Protein AF-A0A8X6XLE4-F1 (afdb_monomer)

pLDDT: mean 78.21, std 17.52, range [33.22, 95.38]

Organism: NCBI:txid2747483

Structure (mmCIF, N/CA/C/O backbone):
data_AF-A0A8X6XLE4-F1
#
_entry.id   AF-A0A8X6XLE4-F1
#
loop_
_atom_site.group_PDB
_atom_site.id
_atom_site.type_symbol
_atom_site.label_atom_id
_atom_site.label_alt_id
_atom_site.label_comp_id
_atom_site.label_asym_id
_atom_site.label_entity_id
_atom_site.label_seq_id
_atom_site.pdbx_PDB_ins_code
_atom_site.Cartn_x
_atom_site.Cartn_y
_atom_site.Cartn_z
_atom_site.occupancy
_atom_site.B_iso_or_equiv
_atom_site.auth_seq_id
_atom_site.auth_comp_id
_atom_site.auth_asym_id
_atom_site.auth_atom_id
_atom_site.pdbx_PDB_model_num
ATOM 1 N N . MET A 1 1 ? 15.072 -0.838 -1.485 1.00 71.12 1 MET A N 1
ATOM 2 C CA . MET A 1 1 ? 13.991 -1.778 -1.108 1.00 71.12 1 MET A CA 1
ATOM 3 C C . MET A 1 1 ? 14.017 -2.957 -2.071 1.00 71.12 1 MET A C 1
ATOM 5 O O . MET A 1 1 ? 14.379 -2.743 -3.220 1.00 71.12 1 MET A O 1
ATOM 9 N N . ASN A 1 2 ? 13.697 -4.172 -1.625 1.00 89.25 2 ASN A N 1
ATOM 10 C CA . ASN A 1 2 ? 13.552 -5.349 -2.491 1.00 89.25 2 ASN A CA 1
ATOM 11 C C . ASN A 1 2 ? 12.118 -5.904 -2.387 1.00 89.25 2 ASN A C 1
ATOM 13 O O . ASN A 1 2 ? 11.366 -5.499 -1.500 1.00 89.25 2 ASN A O 1
ATOM 17 N N . SER A 1 3 ? 11.755 -6.816 -3.290 1.00 88.56 3 SER A N 1
ATOM 18 C CA . SER A 1 3 ? 10.388 -7.353 -3.397 1.00 88.56 3 SER A CA 1
ATOM 19 C C . SER A 1 3 ? 9.917 -8.104 -2.146 1.00 88.56 3 SER A C 1
ATOM 21 O O . SER A 1 3 ? 8.766 -7.959 -1.730 1.00 88.56 3 SER A O 1
ATOM 23 N N . ALA A 1 4 ? 10.822 -8.827 -1.477 1.00 89.75 4 ALA A N 1
ATOM 24 C CA . ALA A 1 4 ? 10.511 -9.524 -0.230 1.00 89.75 4 ALA A CA 1
ATOM 25 C C . ALA A 1 4 ? 10.144 -8.541 0.893 1.00 89.75 4 ALA A C 1
ATOM 27 O O . ALA A 1 4 ? 9.098 -8.688 1.521 1.00 89.75 4 ALA A O 1
ATOM 28 N N . LEU A 1 5 ? 10.955 -7.496 1.086 1.00 92.00 5 LEU A N 1
ATOM 29 C CA . LEU A 1 5 ? 10.713 -6.475 2.104 1.00 92.00 5 LEU A CA 1
ATOM 30 C C . LEU A 1 5 ? 9.427 -5.687 1.822 1.00 92.00 5 LEU A C 1
ATOM 32 O O . LEU A 1 5 ? 8.686 -5.372 2.747 1.00 92.00 5 LEU A O 1
ATOM 36 N N . PHE A 1 6 ? 9.134 -5.397 0.550 1.00 91.81 6 PHE A N 1
ATOM 37 C CA . PHE A 1 6 ? 7.879 -4.747 0.171 1.00 91.81 6 PHE A CA 1
ATOM 38 C C . PHE A 1 6 ? 6.664 -5.619 0.502 1.00 91.81 6 PHE A C 1
ATOM 40 O O . PHE A 1 6 ? 5.690 -5.134 1.071 1.00 91.81 6 PHE A O 1
ATOM 47 N N . SER A 1 7 ? 6.725 -6.909 0.168 1.00 90.38 7 SER A N 1
ATOM 48 C CA . SER A 1 7 ? 5.641 -7.858 0.452 1.00 90.38 7 SER A CA 1
ATOM 49 C C . SER A 1 7 ? 5.419 -8.026 1.959 1.00 90.38 7 SER A C 1
ATOM 51 O O . SER A 1 7 ? 4.280 -8.092 2.431 1.00 90.38 7 SER A O 1
ATOM 53 N N . GLU A 1 8 ? 6.505 -8.049 2.734 1.00 92.44 8 GLU A N 1
ATOM 54 C CA . GLU A 1 8 ? 6.445 -8.080 4.193 1.00 92.44 8 GLU A CA 1
ATOM 55 C C . GLU A 1 8 ? 5.775 -6.822 4.751 1.00 92.44 8 GLU A C 1
ATOM 57 O O . GLU A 1 8 ? 4.807 -6.936 5.498 1.00 92.44 8 GLU A O 1
ATOM 62 N N . TRP A 1 9 ? 6.213 -5.635 4.330 1.00 93.94 9 TRP A N 1
ATOM 63 C CA . TRP A 1 9 ? 5.585 -4.374 4.725 1.00 93.94 9 TRP A CA 1
ATOM 64 C C . TRP A 1 9 ? 4.101 -4.318 4.332 1.00 93.94 9 TRP A C 1
ATOM 66 O O . TRP A 1 9 ? 3.254 -3.921 5.135 1.00 93.94 9 TRP A O 1
ATOM 76 N N . TYR A 1 10 ? 3.758 -4.750 3.116 1.00 92.00 10 TYR A N 1
ATOM 77 C CA . TYR A 1 10 ? 2.378 -4.742 2.638 1.00 92.00 10 TYR A CA 1
ATOM 78 C C . TYR A 1 10 ? 1.468 -5.587 3.541 1.00 92.00 10 TYR A C 1
ATOM 80 O O . TYR A 1 10 ? 0.406 -5.128 3.966 1.00 92.00 10 TYR A O 1
ATOM 88 N N . SER A 1 11 ? 1.911 -6.803 3.871 1.00 91.31 11 SER A N 1
ATOM 89 C CA . SER A 1 11 ? 1.132 -7.771 4.651 1.00 91.31 11 SER A CA 1
ATOM 90 C C . SER A 1 11 ? 1.119 -7.487 6.155 1.00 91.31 11 SER A C 1
ATOM 92 O O . SER A 1 11 ? 0.075 -7.635 6.791 1.00 91.31 11 SER A O 1
ATOM 94 N N . LYS A 1 12 ? 2.253 -7.079 6.737 1.00 93.69 12 LYS A N 1
ATOM 95 C CA . LYS A 1 12 ? 2.401 -6.909 8.191 1.00 93.69 12 LYS A CA 1
ATOM 96 C C . LYS A 1 12 ? 2.054 -5.510 8.680 1.00 93.69 12 LYS A C 1
ATOM 98 O O . LYS A 1 12 ? 1.556 -5.379 9.796 1.00 93.69 12 LYS A O 1
ATOM 103 N N . ASP A 1 13 ? 2.262 -4.486 7.855 1.00 94.38 13 ASP A N 1
ATOM 104 C CA . ASP A 1 13 ? 2.098 -3.094 8.270 1.00 94.38 13 ASP A CA 1
ATOM 105 C C . ASP A 1 13 ? 0.969 -2.397 7.520 1.00 94.38 13 ASP A C 1
ATOM 107 O O . ASP A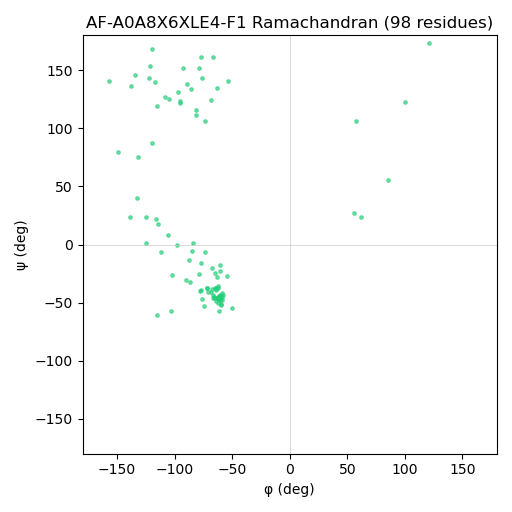 1 13 ? 0.006 -1.944 8.144 1.00 94.38 13 ASP A O 1
ATOM 111 N N . PHE A 1 14 ? 1.053 -2.299 6.192 1.00 92.81 14 PHE A N 1
ATOM 112 C CA . PHE A 1 14 ? 0.098 -1.512 5.410 1.00 92.81 14 PHE A CA 1
ATOM 113 C C . PHE A 1 14 ? -1.330 -2.045 5.565 1.00 92.81 14 PHE A C 1
ATOM 115 O O . PHE A 1 14 ? -2.226 -1.323 6.011 1.00 92.81 14 PHE A O 1
ATOM 122 N N . PHE A 1 15 ? -1.537 -3.320 5.239 1.00 91.19 15 PHE A N 1
ATOM 123 C CA . PHE A 1 15 ? -2.862 -3.924 5.226 1.00 91.19 15 PHE A CA 1
ATOM 124 C C . PHE A 1 15 ? -3.558 -3.876 6.605 1.00 91.19 15 PHE A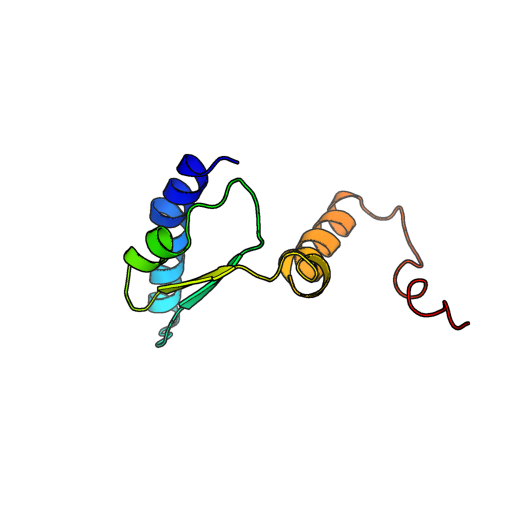 C 1
ATOM 126 O O . PHE A 1 15 ? -4.674 -3.342 6.681 1.00 91.19 15 PHE A O 1
ATOM 133 N N . PRO A 1 16 ? -2.935 -4.318 7.722 1.00 93.88 16 PRO A N 1
ATOM 134 C CA . PRO A 1 16 ? -3.589 -4.299 9.029 1.00 93.88 16 PRO A CA 1
ATOM 135 C C . PRO A 1 16 ? -3.900 -2.886 9.524 1.00 93.88 16 PRO A C 1
ATOM 137 O O . PRO A 1 16 ? -4.955 -2.663 10.121 1.00 93.88 16 PRO A O 1
ATOM 140 N N . ASN A 1 17 ? -3.015 -1.916 9.273 1.00 95.38 17 ASN A N 1
ATOM 141 C CA . ASN A 1 17 ? -3.233 -0.540 9.717 1.00 95.38 17 ASN A CA 1
ATOM 142 C C . ASN A 1 17 ? -4.355 0.142 8.930 1.00 95.38 17 ASN A C 1
ATOM 144 O O . ASN A 1 17 ? -5.204 0.803 9.531 1.00 95.38 17 ASN A O 1
ATOM 148 N N . VAL A 1 18 ? -4.423 -0.065 7.611 1.00 93.31 18 VAL A N 1
ATOM 149 C CA . VAL A 1 18 ? -5.511 0.484 6.789 1.00 93.31 18 VAL A CA 1
ATOM 150 C C . VAL A 1 18 ? -6.848 -0.167 7.139 1.00 93.31 18 VAL A C 1
ATOM 152 O O . VAL A 1 18 ? -7.860 0.533 7.221 1.00 93.31 18 VAL A O 1
ATOM 155 N N . LYS A 1 19 ? -6.863 -1.479 7.415 1.00 91.69 19 LYS A N 1
ATOM 156 C CA . LYS A 1 19 ? -8.061 -2.184 7.890 1.00 91.69 19 LYS A CA 1
ATOM 157 C C . LYS A 1 19 ? -8.571 -1.593 9.210 1.00 91.69 19 LYS A C 1
ATOM 159 O O . LYS A 1 19 ? -9.717 -1.151 9.266 1.00 91.69 19 LYS A O 1
ATOM 164 N N . LYS A 1 20 ? -7.701 -1.466 10.220 1.00 94.38 20 LYS A N 1
ATOM 165 C CA . LYS A 1 20 ? -8.040 -0.855 11.520 1.00 94.38 20 LYS A CA 1
ATOM 166 C C . LYS A 1 20 ? -8.525 0.588 11.388 1.00 94.38 20 LYS A C 1
ATOM 168 O O . LYS A 1 20 ? -9.473 0.983 12.062 1.00 94.38 20 LYS A O 1
ATOM 173 N N . PHE A 1 21 ? -7.877 1.388 10.540 1.00 93.88 21 PHE A N 1
ATOM 174 C CA . PHE A 1 21 ? -8.296 2.766 10.288 1.00 93.88 21 PHE A CA 1
ATOM 175 C C . PHE A 1 21 ? -9.695 2.814 9.671 1.00 93.88 21 PHE A C 1
ATOM 177 O O . PHE A 1 21 ? -10.543 3.571 10.129 1.00 93.88 21 PHE A O 1
ATOM 184 N N . ARG A 1 22 ? -9.971 1.971 8.671 1.00 90.25 22 ARG A N 1
ATOM 185 C CA . ARG A 1 22 ? -11.302 1.897 8.061 1.00 90.25 22 ARG A CA 1
ATOM 186 C C . ARG A 1 22 ? -12.387 1.503 9.050 1.00 90.25 22 ARG A C 1
ATOM 188 O O . ARG A 1 22 ? -13.444 2.124 9.034 1.00 90.25 22 ARG A O 1
ATOM 195 N N . GLU A 1 23 ? -12.126 0.495 9.878 1.00 91.38 23 GLU A N 1
ATOM 196 C CA . GLU A 1 23 ? -13.057 0.038 10.914 1.00 91.38 23 GLU A CA 1
ATOM 197 C C . GLU A 1 23 ? -13.340 1.155 11.925 1.00 91.38 23 GLU A C 1
ATOM 199 O O . GLU A 1 23 ? -14.499 1.426 12.230 1.00 91.38 23 GLU A O 1
ATOM 204 N N . ARG A 1 24 ? -12.295 1.864 12.371 1.00 95.19 24 ARG A N 1
ATOM 205 C CA . ARG A 1 24 ? -12.417 3.013 13.279 1.00 95.19 24 ARG A CA 1
ATOM 206 C C . ARG A 1 24 ? -13.261 4.143 12.689 1.00 95.19 24 ARG A C 1
ATO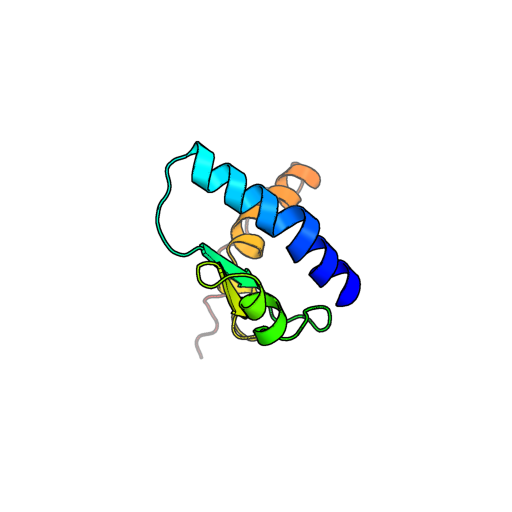M 208 O O . ARG A 1 24 ? -14.096 4.700 13.388 1.00 95.19 24 ARG A O 1
ATOM 215 N N . GLU A 1 25 ? -13.038 4.474 11.422 1.00 94.75 25 GLU A N 1
ATOM 216 C CA . GLU A 1 25 ? -13.734 5.566 10.733 1.00 94.75 25 GLU A CA 1
ATOM 217 C C . GLU A 1 25 ? -15.105 5.147 10.169 1.00 94.75 25 GLU A C 1
ATOM 219 O O . GLU A 1 25 ? -15.761 5.940 9.496 1.00 94.75 25 GLU A O 1
ATOM 224 N N . GLY A 1 26 ? -15.527 3.891 10.368 1.00 92.31 26 GLY A N 1
ATOM 225 C CA . GLY A 1 26 ? -16.777 3.360 9.818 1.00 92.31 26 GLY A CA 1
ATOM 226 C C . GLY A 1 26 ? -16.833 3.350 8.283 1.00 92.31 26 GLY A C 1
ATOM 227 O O . GLY A 1 26 ? -17.916 3.378 7.701 1.00 92.31 26 GLY A O 1
ATOM 228 N N . LYS A 1 27 ? -15.680 3.335 7.599 1.00 89.94 27 LYS A N 1
ATOM 229 C CA . LYS A 1 27 ? -15.609 3.441 6.132 1.00 89.94 27 LYS A CA 1
ATOM 230 C C . LYS A 1 27 ? -15.878 2.100 5.455 1.00 89.94 27 LYS A C 1
ATOM 232 O O . LYS A 1 27 ? -15.069 1.167 5.524 1.00 89.94 27 LYS A O 1
ATOM 237 N N . THR A 1 28 ? -16.965 2.028 4.701 1.00 85.62 28 THR A N 1
ATOM 238 C CA . THR A 1 28 ? -17.295 0.901 3.819 1.00 85.62 28 THR A CA 1
ATOM 239 C C . THR A 1 28 ? -16.773 1.155 2.397 1.00 85.62 28 THR A C 1
ATOM 241 O O . THR A 1 28 ? -16.592 2.300 1.991 1.00 85.62 28 THR A O 1
ATOM 244 N N . GLY A 1 29 ? -16.465 0.091 1.648 1.00 87.12 29 GLY A N 1
ATOM 245 C CA . GLY A 1 29 ? -15.970 0.183 0.267 1.00 87.12 29 GLY A CA 1
ATOM 246 C C . GLY A 1 29 ? -14.593 -0.444 0.031 1.00 87.12 29 GLY A C 1
ATOM 247 O O . GLY A 1 29 ? -13.930 -0.909 0.962 1.00 87.12 29 GLY A O 1
ATOM 248 N N . LYS A 1 30 ? -14.189 -0.481 -1.245 1.00 90.06 30 LYS A N 1
ATOM 249 C CA . LYS A 1 30 ? -12.897 -1.028 -1.677 1.00 90.06 30 LYS A CA 1
ATOM 250 C C . LYS A 1 30 ? -11.764 -0.053 -1.369 1.00 90.06 30 LYS A C 1
ATOM 252 O O . LYS A 1 30 ? -11.921 1.158 -1.511 1.00 90.06 30 LYS A O 1
ATOM 257 N N . VAL A 1 31 ? -10.618 -0.594 -0.978 1.00 92.06 31 VAL A N 1
ATOM 258 C CA . VAL A 1 31 ? -9.372 0.157 -0.816 1.00 92.06 31 VAL A CA 1
ATOM 259 C C . VAL A 1 31 ? -8.538 -0.019 -2.071 1.00 92.06 31 VAL A C 1
ATOM 261 O O . VAL A 1 31 ? -8.336 -1.144 -2.515 1.00 92.06 31 VAL A O 1
ATOM 264 N N . LEU A 1 32 ? -8.032 1.085 -2.616 1.00 92.81 32 LEU A N 1
ATOM 265 C CA . LEU A 1 32 ? -7.095 1.077 -3.731 1.00 92.81 32 LEU A CA 1
ATOM 266 C C . LEU A 1 32 ? -5.748 1.641 -3.271 1.00 92.81 32 LEU A C 1
ATOM 268 O O . LEU A 1 32 ? -5.672 2.798 -2.858 1.00 92.81 32 LEU A O 1
ATOM 272 N N . LEU A 1 33 ? -4.696 0.831 -3.356 1.00 91.75 33 LEU A N 1
ATOM 273 C CA . LEU A 1 33 ? -3.311 1.273 -3.238 1.00 91.75 33 LEU A CA 1
ATOM 274 C C . LEU A 1 33 ? -2.746 1.517 -4.641 1.00 91.75 33 LEU A C 1
ATOM 276 O O . LEU A 1 33 ? -2.742 0.622 -5.483 1.00 91.75 33 LEU A O 1
ATOM 280 N N . ILE A 1 34 ? -2.257 2.728 -4.882 1.00 89.56 34 ILE A N 1
ATOM 281 C CA . ILE A 1 34 ? -1.645 3.123 -6.152 1.00 89.56 34 ILE A CA 1
ATOM 282 C C . ILE A 1 34 ? -0.130 3.174 -5.953 1.00 89.56 34 ILE A C 1
ATOM 284 O O . ILE A 1 34 ? 0.343 3.863 -5.051 1.00 89.56 34 ILE A O 1
ATOM 288 N N . LEU A 1 35 ? 0.616 2.453 -6.789 1.00 88.19 35 LEU A N 1
ATOM 289 C CA . LEU A 1 35 ? 2.075 2.342 -6.724 1.00 88.19 35 LEU A CA 1
ATOM 290 C C . LEU A 1 35 ? 2.725 2.816 -8.024 1.00 88.19 35 LEU A C 1
ATOM 292 O O . LEU A 1 35 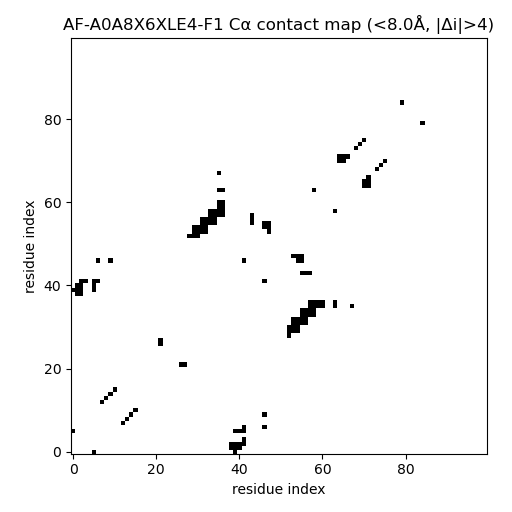? 2.123 2.766 -9.096 1.00 88.19 35 LEU A O 1
ATOM 296 N N . ASP A 1 36 ? 3.970 3.271 -7.944 1.00 85.94 36 ASP A N 1
ATOM 297 C CA . ASP A 1 36 ? 4.817 3.508 -9.110 1.00 85.94 36 ASP A CA 1
ATOM 298 C C . ASP A 1 36 ? 5.361 2.189 -9.661 1.00 85.94 36 ASP A C 1
ATOM 300 O O . ASP A 1 36 ? 5.363 1.155 -8.990 1.00 85.94 36 ASP A O 1
ATOM 304 N N . ILE A 1 37 ? 5.825 2.203 -10.909 1.00 83.56 37 ILE A N 1
ATOM 305 C CA . ILE A 1 37 ? 6.559 1.066 -11.462 1.00 83.56 37 ILE A CA 1
ATOM 306 C C . ILE A 1 37 ? 8.006 1.161 -10.983 1.00 83.56 37 ILE A C 1
ATOM 308 O O . ILE A 1 37 ? 8.757 2.028 -11.430 1.00 83.56 37 ILE A O 1
ATOM 312 N N . ALA A 1 38 ? 8.400 0.227 -10.120 1.00 83.12 38 ALA A N 1
ATOM 313 C CA . ALA A 1 38 ? 9.766 0.079 -9.643 1.00 83.12 38 ALA A CA 1
ATOM 314 C C . ALA A 1 38 ? 10.188 -1.403 -9.676 1.00 83.12 38 ALA A C 1
ATOM 316 O O . ALA A 1 38 ? 9.368 -2.275 -9.382 1.00 83.12 38 ALA A O 1
ATOM 317 N N . PRO A 1 39 ? 11.468 -1.723 -9.958 1.00 80.50 39 PRO A N 1
ATOM 318 C CA . PRO A 1 39 ? 11.956 -3.110 -9.991 1.00 80.50 39 PRO A CA 1
ATOM 319 C C . PRO A 1 39 ? 11.812 -3.857 -8.659 1.00 80.50 39 PRO A C 1
ATOM 321 O O . PRO A 1 39 ? 11.918 -5.078 -8.603 1.00 80.50 39 PRO A O 1
ATOM 324 N N . CYS A 1 40 ? 11.629 -3.120 -7.563 1.00 83.81 40 CYS A N 1
ATOM 325 C CA . CYS A 1 40 ? 11.466 -3.665 -6.226 1.00 83.81 40 CYS A CA 1
ATOM 326 C C . CYS A 1 40 ? 10.027 -4.074 -5.900 1.00 83.81 40 CYS A C 1
ATOM 328 O O . CYS A 1 40 ? 9.815 -4.619 -4.821 1.00 83.81 40 CYS A O 1
ATOM 330 N N . HIS A 1 41 ? 9.055 -3.811 -6.773 1.00 85.50 41 HIS A N 1
ATOM 331 C CA . HIS A 1 41 ? 7.664 -4.159 -6.520 1.00 85.50 41 HIS A CA 1
ATOM 332 C C . HIS A 1 41 ? 7.362 -5.604 -6.950 1.00 85.50 41 HIS A C 1
ATOM 334 O O . HIS A 1 41 ? 7.774 -6.017 -8.036 1.00 85.50 41 HIS A O 1
ATOM 340 N N . PRO A 1 42 ? 6.675 -6.399 -6.108 1.00 87.19 42 PRO A N 1
ATOM 341 C CA . PRO A 1 42 ? 6.192 -7.719 -6.498 1.00 87.19 42 PRO A CA 1
ATOM 342 C C . PRO A 1 42 ? 5.104 -7.606 -7.580 1.00 87.19 42 PRO A C 1
ATOM 344 O O . PRO A 1 42 ? 4.504 -6.548 -7.732 1.00 87.19 42 PRO A O 1
ATOM 347 N N . PRO A 1 43 ? 4.808 -8.684 -8.321 1.00 88.38 43 PRO A N 1
ATOM 348 C CA . PRO A 1 43 ? 3.663 -8.721 -9.228 1.00 88.38 43 PRO A CA 1
ATOM 349 C C . PRO A 1 43 ? 2.352 -8.339 -8.524 1.00 88.38 43 PRO A C 1
ATOM 351 O O . PRO A 1 43 ? 2.111 -8.732 -7.377 1.00 88.38 43 PRO A O 1
ATOM 354 N N . VAL A 1 44 ? 1.494 -7.584 -9.215 1.00 89.06 44 VAL A N 1
ATOM 355 C CA . VAL A 1 44 ? 0.247 -7.046 -8.642 1.00 89.06 44 VAL A CA 1
ATOM 356 C C . VAL A 1 44 ? -0.717 -8.160 -8.231 1.00 89.06 44 VAL A C 1
ATOM 358 O O . VAL A 1 44 ? -1.484 -8.009 -7.284 1.00 89.06 44 VAL A O 1
ATOM 361 N N . GLU A 1 45 ? -0.641 -9.305 -8.905 1.00 88.00 45 GLU A N 1
ATOM 362 C CA . GLU A 1 45 ? -1.444 -10.498 -8.653 1.00 88.00 45 GLU A CA 1
ATOM 363 C C . GLU A 1 45 ? -1.185 -11.053 -7.251 1.00 88.00 45 GLU A C 1
ATOM 365 O O . GLU A 1 45 ? -2.120 -11.466 -6.574 1.00 88.00 45 GLU A O 1
ATOM 370 N N . ILE A 1 46 ? 0.068 -11.000 -6.785 1.00 86.69 46 ILE A N 1
ATOM 371 C CA . ILE A 1 46 ? 0.442 -11.453 -5.439 1.00 86.69 46 ILE A CA 1
ATOM 372 C C . ILE A 1 46 ? -0.161 -10.523 -4.385 1.00 86.69 46 ILE A C 1
ATOM 374 O O . ILE A 1 46 ? -0.660 -10.983 -3.362 1.00 86.69 46 ILE A O 1
ATOM 378 N N . LEU A 1 47 ? -0.140 -9.213 -4.641 1.00 88.19 47 LEU A N 1
ATOM 379 C CA . LEU A 1 47 ? -0.674 -8.218 -3.712 1.00 88.19 47 LEU A CA 1
ATOM 380 C C . LEU A 1 47 ? -2.208 -8.247 -3.657 1.00 88.19 47 LEU A C 1
ATOM 382 O O . LEU A 1 47 ? -2.787 -8.109 -2.583 1.00 88.19 47 LEU A O 1
ATOM 386 N N . ASN A 1 48 ? -2.861 -8.469 -4.800 1.00 89.62 48 ASN A N 1
ATOM 387 C CA . ASN A 1 48 ? -4.319 -8.557 -4.906 1.00 89.62 48 ASN A CA 1
ATOM 388 C C . ASN A 1 48 ? -4.890 -9.891 -4.409 1.00 89.62 48 ASN A C 1
ATOM 390 O O . ASN A 1 48 ? -6.083 -9.969 -4.146 1.00 89.62 48 ASN A O 1
ATOM 394 N N . ALA A 1 49 ? -4.064 -10.928 -4.252 1.00 86.19 49 ALA A N 1
ATOM 395 C CA . ALA A 1 49 ? -4.499 -12.215 -3.710 1.00 86.19 49 ALA A CA 1
ATOM 396 C C . ALA A 1 49 ? -4.750 -12.193 -2.189 1.00 86.19 49 ALA A C 1
ATOM 398 O O . ALA A 1 49 ? -5.193 -13.196 -1.635 1.00 86.19 49 ALA A O 1
ATOM 399 N N . VAL A 1 50 ? -4.439 -11.087 -1.500 1.00 80.56 50 VAL A N 1
ATOM 400 C CA . VAL A 1 50 ? -4.535 -11.001 -0.034 1.00 80.56 50 VAL A CA 1
ATOM 401 C C . VAL A 1 50 ? -5.983 -10.861 0.447 1.00 80.56 50 VAL A C 1
ATOM 403 O O . VAL A 1 50 ? -6.366 -11.557 1.381 1.00 80.56 50 VAL A O 1
ATOM 406 N N . GLU A 1 51 ? -6.782 -9.977 -0.160 1.00 82.31 51 GLU A N 1
ATOM 407 C CA . GLU A 1 51 ? -8.186 -9.734 0.216 1.00 82.31 51 GLU A CA 1
ATOM 408 C C . GLU A 1 51 ? -8.992 -9.126 -0.940 1.00 82.31 51 GLU A C 1
ATOM 410 O O . GLU A 1 51 ? -8.547 -8.172 -1.576 1.00 82.31 51 GLU A O 1
ATOM 415 N N . ASP A 1 52 ? -10.243 -9.556 -1.113 1.00 83.12 52 ASP A N 1
ATOM 416 C CA . ASP A 1 52 ? -11.105 -9.161 -2.246 1.00 83.12 52 ASP A CA 1
ATOM 417 C C . ASP A 1 52 ? -11.468 -7.665 -2.285 1.00 83.12 52 ASP A C 1
ATOM 419 O O . ASP A 1 52 ? -11.825 -7.100 -3.327 1.00 83.12 52 ASP A O 1
ATOM 423 N N . TYR A 1 53 ? -11.430 -7.003 -1.130 1.00 85.50 53 TYR A N 1
ATOM 424 C CA . TYR A 1 53 ? -11.775 -5.588 -0.998 1.00 85.50 53 TYR A CA 1
ATOM 425 C C . TYR A 1 53 ? -10.550 -4.664 -0.988 1.00 85.50 53 TYR A C 1
ATOM 427 O O . TYR A 1 53 ? -10.722 -3.443 -0.900 1.00 85.50 53 TYR A O 1
ATOM 435 N N . PHE A 1 54 ? -9.339 -5.215 -1.094 1.00 90.38 54 PHE A N 1
ATOM 436 C CA . PHE A 1 54 ? -8.107 -4.465 -1.313 1.00 90.38 54 PHE A CA 1
ATOM 437 C C . PHE A 1 54 ? -7.613 -4.700 -2.737 1.00 90.38 54 PHE A C 1
ATOM 439 O O . PHE A 1 54 ? -7.434 -5.823 -3.182 1.00 90.38 54 PHE A O 1
ATOM 446 N N . SER A 1 55 ? -7.372 -3.612 -3.455 1.00 92.56 55 SER A N 1
ATOM 447 C CA . SER A 1 55 ? -6.801 -3.637 -4.792 1.00 92.56 55 SER A CA 1
ATOM 448 C C . SER A 1 55 ? -5.524 -2.816 -4.806 1.00 92.56 55 SER A C 1
ATOM 450 O O . SER A 1 55 ? -5.430 -1.763 -4.177 1.00 92.56 55 SER A O 1
ATOM 452 N N . VAL A 1 56 ? -4.554 -3.280 -5.573 1.00 92.69 56 VAL A N 1
ATOM 453 C CA . VAL A 1 56 ? -3.314 -2.596 -5.899 1.00 92.69 56 VAL A CA 1
ATOM 454 C C . VAL A 1 56 ? -3.285 -2.348 -7.402 1.00 92.69 56 VAL A C 1
ATOM 456 O O . VAL A 1 56 ? -3.723 -3.191 -8.188 1.00 92.69 56 VAL A O 1
ATOM 459 N N . MET A 1 57 ? -2.799 -1.175 -7.799 1.00 91.31 57 MET A N 1
ATOM 460 C CA . MET A 1 57 ? -2.632 -0.777 -9.195 1.00 91.31 57 MET A CA 1
ATOM 461 C C . MET A 1 57 ? -1.292 -0.065 -9.383 1.00 91.31 57 MET A C 1
ATOM 463 O O . MET A 1 57 ? -0.936 0.810 -8.593 1.00 91.31 57 MET A O 1
ATOM 467 N N . TYR A 1 58 ? -0.577 -0.407 -10.456 1.00 88.88 58 TYR A N 1
ATOM 468 C CA . TYR A 1 58 ? 0.624 0.308 -10.881 1.00 88.88 58 TYR A CA 1
ATOM 469 C C . TYR A 1 58 ? 0.283 1.444 -11.840 1.00 88.88 58 TYR A C 1
ATOM 471 O O . TYR A 1 58 ? -0.529 1.281 -12.752 1.00 88.88 58 TYR A O 1
ATOM 479 N N . LEU A 1 59 ? 0.928 2.591 -11.653 1.00 86.69 59 LEU A N 1
ATOM 480 C CA . LEU A 1 59 ? 0.827 3.710 -12.579 1.00 86.69 59 LEU A CA 1
ATOM 481 C C . LEU A 1 59 ? 1.695 3.505 -13.822 1.00 86.69 59 LEU A C 1
ATOM 483 O O . LEU A 1 59 ? 2.752 2.886 -13.735 1.00 86.69 59 LEU A O 1
ATOM 487 N N . PRO A 1 60 ? 1.318 4.092 -14.968 1.00 82.00 60 PRO A N 1
ATOM 488 C CA . PRO A 1 60 ? 2.144 4.060 -16.166 1.00 82.00 60 PRO A CA 1
ATOM 489 C C . PRO A 1 60 ? 3.480 4.790 -15.954 1.00 82.00 60 PRO A C 1
ATOM 491 O O . PRO A 1 60 ? 3.524 5.915 -15.454 1.00 82.00 60 PRO A O 1
ATOM 494 N N . GLN A 1 61 ? 4.572 4.164 -16.399 1.00 70.62 61 GLN A N 1
ATOM 495 C CA . GLN A 1 61 ? 5.959 4.564 -16.119 1.00 70.62 61 GLN A CA 1
ATOM 496 C C . GLN A 1 61 ? 6.332 5.973 -16.618 1.00 70.62 61 GLN A C 1
ATOM 498 O O . GLN A 1 61 ? 7.265 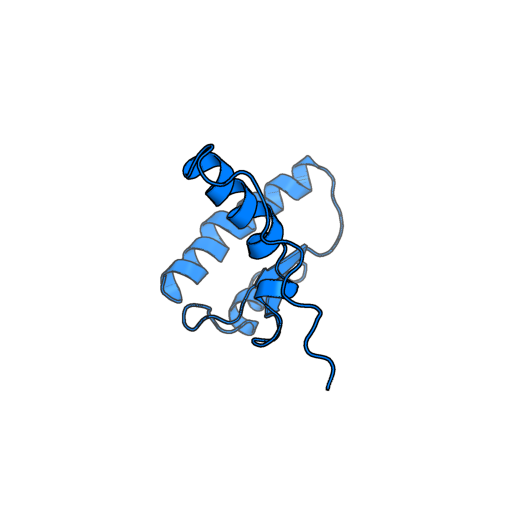6.597 -16.120 1.00 70.62 61 GLN A O 1
ATOM 503 N N . ASN A 1 62 ? 5.604 6.485 -17.608 1.00 66.38 62 ASN A N 1
ATOM 504 C CA . ASN A 1 62 ? 5.843 7.767 -18.267 1.00 66.38 62 ASN A CA 1
ATOM 505 C C . ASN A 1 62 ? 5.173 8.968 -17.578 1.00 66.38 62 ASN A C 1
ATOM 507 O O . ASN A 1 62 ? 5.511 10.104 -17.905 1.00 66.38 62 ASN A O 1
ATOM 511 N N . ILE A 1 63 ? 4.241 8.744 -16.646 1.00 65.88 63 ILE A N 1
ATOM 512 C CA . ILE A 1 63 ? 3.474 9.820 -15.992 1.00 65.88 63 ILE A CA 1
ATOM 513 C C . ILE A 1 63 ? 3.577 9.792 -14.468 1.00 65.88 63 ILE A C 1
ATOM 515 O O . ILE A 1 63 ? 2.983 10.644 -13.813 1.00 65.88 63 ILE A O 1
ATOM 519 N N . THR A 1 64 ? 4.340 8.857 -13.899 1.00 63.91 64 THR A N 1
ATOM 520 C CA . THR A 1 64 ? 4.432 8.636 -12.452 1.00 63.91 64 THR A CA 1
ATOM 521 C C . THR A 1 64 ? 4.713 9.923 -11.681 1.00 63.91 64 THR A C 1
ATOM 523 O O . THR A 1 64 ? 3.892 10.310 -10.867 1.00 63.91 64 THR A O 1
ATOM 526 N N . ALA A 1 65 ? 5.768 10.672 -12.011 1.00 63.66 65 ALA A N 1
ATOM 527 C CA . ALA A 1 65 ? 6.094 11.910 -11.291 1.00 63.66 65 ALA A CA 1
ATOM 528 C C . ALA A 1 65 ? 5.063 13.045 -11.488 1.00 63.66 65 ALA A C 1
ATOM 530 O O . ALA A 1 65 ? 5.015 13.995 -10.707 1.00 63.66 65 ALA A O 1
ATOM 531 N N . LEU A 1 66 ? 4.250 12.979 -12.549 1.00 65.69 66 LEU A N 1
ATOM 532 C CA . LEU A 1 66 ? 3.191 13.956 -12.816 1.00 65.69 66 LEU A CA 1
ATOM 533 C C . LEU A 1 66 ? 1.881 13.593 -12.103 1.00 65.69 66 LEU A C 1
ATOM 535 O O . LEU A 1 66 ? 1.122 14.480 -11.733 1.00 65.69 66 LEU A O 1
ATOM 539 N N . VAL A 1 67 ? 1.605 12.300 -11.940 1.00 65.94 67 VAL A N 1
ATOM 540 C CA . VAL A 1 67 ? 0.329 11.786 -11.422 1.00 65.94 67 VAL A CA 1
ATOM 541 C C . VAL A 1 67 ? 0.436 11.371 -9.959 1.00 65.94 67 VAL A C 1
ATOM 543 O O . VAL A 1 67 ? -0.556 11.408 -9.233 1.00 65.94 67 VAL A O 1
ATOM 546 N N . GLN A 1 68 ? 1.627 11.001 -9.490 1.00 71.69 68 GLN A N 1
ATOM 547 C CA . GLN A 1 68 ? 1.823 10.626 -8.102 1.00 71.69 68 GLN A CA 1
ATOM 548 C C . GLN A 1 68 ? 1.797 11.849 -7.207 1.00 71.69 68 GLN A C 1
ATOM 550 O O . GLN A 1 68 ? 2.754 12.608 -7.074 1.00 71.69 68 GLN A O 1
ATOM 555 N N . THR A 1 69 ? 0.685 11.964 -6.495 1.00 70.06 69 THR A N 1
ATOM 556 C CA . THR A 1 69 ? 0.484 12.900 -5.393 1.00 70.06 69 THR A CA 1
ATOM 557 C C . THR A 1 69 ? 1.557 12.771 -4.312 1.00 70.06 69 THR A C 1
ATOM 559 O O . THR A 1 69 ? 1.869 13.759 -3.647 1.00 70.06 69 THR A O 1
ATOM 562 N N . MET A 1 70 ? 2.168 11.591 -4.152 1.00 79.50 70 MET A N 1
ATOM 563 C CA . MET A 1 70 ? 3.298 11.408 -3.241 1.00 79.50 70 MET A CA 1
ATOM 564 C C . MET A 1 70 ? 4.529 12.210 -3.688 1.00 79.50 70 MET A C 1
ATOM 566 O O . MET A 1 70 ? 5.093 12.930 -2.866 1.00 79.50 70 MET A O 1
ATOM 570 N N . ASP A 1 71 ? 4.886 12.164 -4.975 1.00 74.50 71 ASP A N 1
ATOM 571 C CA . ASP A 1 71 ? 5.992 12.947 -5.544 1.00 74.50 71 ASP A CA 1
ATOM 572 C C . ASP A 1 71 ? 5.698 14.449 -5.516 1.00 74.50 71 ASP A C 1
ATOM 574 O O . ASP A 1 71 ? 6.539 15.242 -5.082 1.00 74.50 71 ASP A O 1
ATOM 578 N N . GLN A 1 72 ? 4.492 14.839 -5.936 1.00 72.31 72 GLN A N 1
ATOM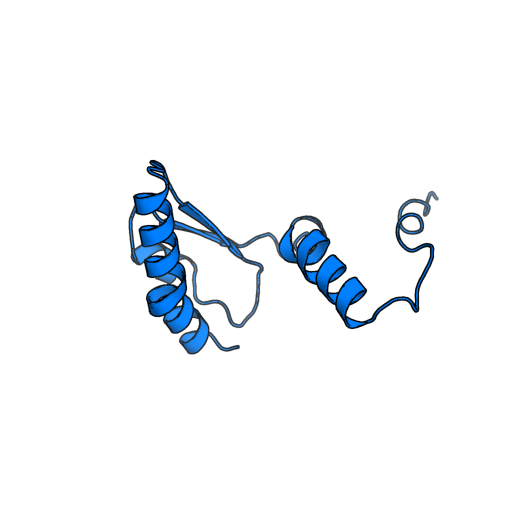 579 C CA . GLN A 1 72 ? 4.142 16.250 -6.109 1.00 72.31 72 GLN A CA 1
ATOM 580 C C . GLN A 1 72 ? 3.846 16.988 -4.809 1.00 72.31 72 GLN A C 1
ATOM 582 O O . GLN A 1 72 ? 4.217 18.144 -4.673 1.00 72.31 72 GLN A O 1
ATOM 587 N N . CYS A 1 73 ? 3.163 16.366 -3.851 1.00 78.00 73 CYS A N 1
ATOM 588 C CA . CYS A 1 73 ? 2.755 17.069 -2.638 1.00 78.00 73 CYS A CA 1
ATOM 589 C C . CYS A 1 73 ? 3.651 16.708 -1.463 1.00 78.00 73 CYS A C 1
ATOM 591 O O . CYS A 1 73 ? 4.244 17.585 -0.835 1.00 78.00 73 CYS A O 1
ATOM 593 N N . VAL A 1 74 ? 3.733 15.415 -1.146 1.00 82.00 74 VAL A N 1
ATOM 594 C CA . VAL A 1 74 ? 4.327 14.955 0.113 1.00 82.00 74 VAL A CA 1
ATOM 595 C C . VAL A 1 74 ? 5.843 15.085 0.070 1.00 82.00 74 VAL A C 1
ATOM 597 O O . VAL A 1 74 ? 6.415 15.740 0.936 1.00 82.00 74 VAL A O 1
ATOM 600 N N . ILE A 1 75 ? 6.488 14.523 -0.954 1.00 82.38 75 ILE A N 1
ATOM 601 C CA . ILE A 1 75 ? 7.945 14.560 -1.107 1.00 82.38 75 ILE A CA 1
ATOM 602 C C . ILE A 1 75 ? 8.418 15.990 -1.361 1.00 82.38 75 ILE A C 1
ATOM 604 O O . ILE A 1 75 ? 9.390 16.417 -0.744 1.00 82.38 75 ILE A O 1
ATOM 608 N N . GLU A 1 76 ? 7.739 16.752 -2.222 1.00 81.69 76 GLU A N 1
ATOM 609 C CA . GLU A 1 76 ? 8.094 18.153 -2.473 1.00 81.69 76 GLU A CA 1
ATOM 610 C C . GLU A 1 76 ? 7.990 19.000 -1.195 1.00 81.69 76 GLU A C 1
ATOM 612 O O . GLU A 1 76 ? 8.926 19.723 -0.848 1.00 81.69 76 GLU A O 1
ATOM 617 N N . LYS A 1 77 ? 6.882 18.885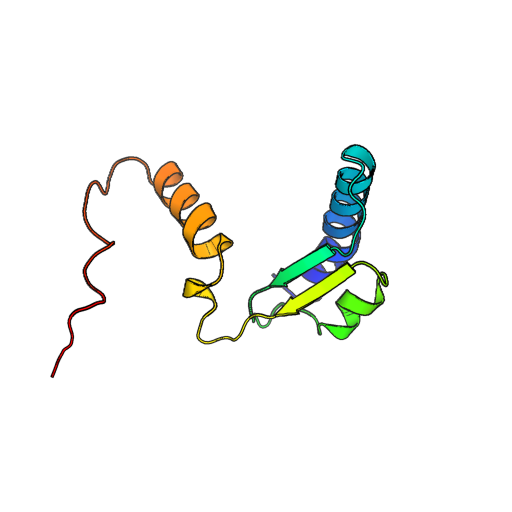 -0.447 1.00 83.69 77 LYS A N 1
ATOM 618 C CA . LYS A 1 77 ? 6.720 19.587 0.833 1.00 83.69 77 LYS A CA 1
ATOM 619 C C . LYS A 1 77 ? 7.768 19.139 1.845 1.00 83.69 77 LYS A C 1
ATOM 621 O O . LYS A 1 77 ? 8.419 19.989 2.436 1.00 83.69 77 LYS A O 1
ATOM 626 N N . PHE A 1 78 ? 7.983 17.836 1.997 1.00 84.25 78 PHE A N 1
ATOM 627 C CA . PHE A 1 78 ? 8.981 17.307 2.920 1.00 84.25 78 PHE A CA 1
ATOM 628 C C . PHE A 1 78 ? 10.394 17.792 2.577 1.00 84.25 78 PHE A C 1
ATOM 630 O O . PHE A 1 78 ? 11.114 18.238 3.464 1.00 84.25 78 PHE A O 1
ATOM 637 N N . LYS A 1 79 ? 10.775 17.795 1.291 1.00 83.31 79 LYS A N 1
ATOM 638 C CA . LYS A 1 79 ? 12.045 18.369 0.823 1.00 83.31 79 LYS A CA 1
ATOM 639 C C . LYS A 1 79 ? 12.149 19.852 1.171 1.00 83.31 79 LYS A C 1
ATOM 641 O O . LYS A 1 79 ? 13.192 20.262 1.662 1.00 83.31 79 LYS A O 1
ATOM 646 N N . ARG A 1 80 ? 11.096 20.648 0.955 1.00 80.81 80 ARG A N 1
ATOM 647 C CA . ARG A 1 80 ? 11.084 22.081 1.308 1.00 80.81 80 ARG A CA 1
ATOM 648 C C . ARG A 1 80 ? 11.278 22.316 2.805 1.00 80.81 80 ARG A C 1
ATOM 650 O O . ARG A 1 80 ? 12.108 23.140 3.173 1.00 80.81 80 ARG A O 1
ATOM 657 N N . GLU A 1 81 ? 10.554 21.579 3.641 1.00 85.12 81 GLU A N 1
ATOM 658 C CA . GLU A 1 81 ? 10.643 21.686 5.103 1.00 85.12 81 GLU A CA 1
ATOM 659 C C . GLU A 1 81 ? 12.014 21.233 5.621 1.00 85.12 81 GLU A C 1
ATOM 661 O O . GLU A 1 81 ? 12.636 21.916 6.429 1.00 85.12 81 GLU A O 1
ATOM 666 N N . PHE A 1 82 ? 12.524 20.107 5.116 1.00 80.19 82 PHE A N 1
ATOM 667 C CA . PHE A 1 82 ? 13.800 19.544 5.552 1.00 80.19 82 PHE A CA 1
ATOM 668 C C . PHE A 1 82 ? 15.007 20.358 5.065 1.00 80.19 82 PHE A C 1
ATOM 670 O O . PHE A 1 82 ? 15.990 20.504 5.786 1.00 80.19 82 PHE A O 1
ATOM 677 N N . ILE A 1 83 ? 14.947 20.892 3.840 1.00 78.38 83 ILE A N 1
ATOM 678 C CA . ILE A 1 83 ? 16.016 21.724 3.267 1.00 78.38 83 ILE A CA 1
ATOM 679 C C . ILE A 1 83 ? 15.949 23.155 3.815 1.00 78.38 83 ILE A C 1
ATOM 681 O O . ILE A 1 83 ? 16.984 23.812 3.860 1.00 78.38 83 ILE A O 1
ATOM 685 N N . GLY A 1 84 ? 14.771 23.614 4.256 1.00 56.69 84 GLY A N 1
ATOM 686 C CA . GLY A 1 84 ? 14.557 24.843 5.016 1.00 56.69 84 GLY A CA 1
ATOM 687 C C . GLY A 1 84 ? 15.061 26.111 4.324 1.00 56.69 84 GLY A C 1
ATOM 688 O O . GLY A 1 84 ? 16.248 26.414 4.339 1.00 56.69 84 GLY A O 1
ATOM 689 N N . ASN A 1 85 ? 14.160 26.947 3.805 1.00 52.09 85 ASN A N 1
ATOM 690 C CA . ASN A 1 85 ? 14.444 28.387 3.674 1.00 52.09 85 ASN A CA 1
ATOM 691 C C . ASN A 1 85 ? 15.709 28.801 2.876 1.00 52.09 85 ASN A C 1
ATOM 693 O O . ASN A 1 85 ? 16.239 29.886 3.107 1.00 52.09 85 ASN A O 1
ATOM 697 N N . LYS A 1 86 ? 16.191 27.998 1.912 1.00 50.75 86 LYS A N 1
ATOM 698 C CA . LYS A 1 86 ? 17.269 28.410 0.979 1.00 50.75 86 LYS A CA 1
ATOM 699 C C . LYS A 1 86 ? 16.867 28.581 -0.484 1.00 50.75 86 LYS A C 1
ATOM 701 O O . LYS A 1 86 ? 17.666 29.090 -1.259 1.00 50.75 86 LYS A O 1
ATOM 706 N N . PHE A 1 87 ? 15.641 28.231 -0.858 1.00 45.44 87 PHE A N 1
ATOM 707 C CA . PHE A 1 87 ? 15.116 28.484 -2.201 1.00 45.44 87 PHE A CA 1
ATOM 708 C C . PHE A 1 87 ? 13.731 29.122 -2.099 1.00 45.44 87 PHE A C 1
ATOM 710 O O . PHE A 1 87 ? 12.702 28.477 -2.281 1.00 45.44 87 PHE A O 1
ATOM 717 N N . CYS A 1 88 ? 13.714 30.406 -1.742 1.00 39.03 88 CYS A N 1
ATOM 718 C CA . CYS A 1 88 ? 12.608 31.275 -2.114 1.00 39.03 88 CYS A CA 1
ATOM 719 C C . CYS A 1 88 ? 12.672 31.467 -3.641 1.00 39.03 88 CYS A C 1
ATOM 721 O O . CYS A 1 88 ? 13.715 31.880 -4.142 1.00 39.03 88 CYS A O 1
ATOM 723 N N . GLY A 1 89 ? 11.581 31.157 -4.347 1.00 45.75 89 GLY A N 1
ATOM 724 C CA . GLY A 1 89 ? 11.357 31.555 -5.742 1.00 45.75 89 GLY A CA 1
ATOM 725 C C . GLY A 1 89 ? 11.641 30.497 -6.820 1.00 45.75 89 GLY A C 1
ATOM 726 O O . GLY A 1 89 ? 12.761 30.032 -6.985 1.00 45.75 89 GLY A O 1
ATOM 727 N N . ASP A 1 90 ? 10.603 30.207 -7.611 1.00 44.41 90 ASP A N 1
ATOM 728 C CA . ASP A 1 90 ? 10.685 30.031 -9.073 1.00 44.41 90 ASP A CA 1
ATOM 729 C C . ASP A 1 90 ? 11.073 28.679 -9.704 1.00 44.41 90 ASP A C 1
ATOM 731 O O . ASP A 1 90 ? 11.894 28.634 -10.615 1.00 44.41 90 ASP A O 1
ATOM 735 N N . TYR A 1 91 ? 10.368 27.584 -9.388 1.00 44.00 91 TYR A N 1
ATOM 736 C CA . TYR A 1 91 ? 10.377 26.392 -10.270 1.00 44.00 91 TYR A CA 1
ATOM 737 C C . TYR A 1 91 ? 8.998 25.892 -10.728 1.00 44.00 91 TYR A C 1
ATOM 739 O O . TYR A 1 91 ? 8.866 24.746 -11.150 1.00 44.00 91 TYR A O 1
ATOM 747 N N . PHE A 1 92 ? 7.976 26.759 -10.738 1.00 39.31 92 PHE A N 1
ATOM 748 C CA . PHE A 1 92 ? 6.641 26.408 -11.255 1.00 39.31 92 PHE A CA 1
ATOM 749 C C . PHE A 1 92 ? 6.277 27.007 -12.634 1.00 39.31 92 PHE A C 1
ATOM 751 O O . PHE A 1 92 ? 5.155 26.826 -13.084 1.00 39.31 92 PHE A O 1
ATOM 758 N N . TRP A 1 93 ? 7.193 27.654 -13.376 1.00 33.22 93 TRP A N 1
ATOM 759 C CA . TRP A 1 93 ? 6.839 28.237 -14.693 1.00 33.22 93 TRP A CA 1
ATOM 760 C C . TRP A 1 93 ? 7.843 28.077 -15.849 1.00 33.22 93 TRP A C 1
ATOM 762 O O . TRP A 1 93 ? 7.780 28.832 -16.811 1.00 33.22 93 TRP A O 1
ATOM 772 N N . GLN A 1 94 ? 8.731 27.075 -15.846 1.00 37.50 94 GLN A N 1
ATOM 773 C CA . GLN A 1 94 ? 9.662 26.878 -16.983 1.00 37.50 94 GLN A CA 1
ATOM 774 C C . GLN A 1 94 ? 9.489 25.591 -17.803 1.00 37.50 94 GLN A C 1
ATOM 776 O O . GLN A 1 94 ? 10.365 25.249 -18.593 1.00 37.50 94 GLN A O 1
ATOM 781 N N . LYS A 1 95 ? 8.352 24.886 -17.721 1.00 43.91 95 LYS A N 1
ATOM 782 C CA . LYS A 1 95 ? 8.087 23.745 -18.629 1.00 43.91 95 LYS A CA 1
ATOM 783 C C . LYS A 1 95 ? 6.902 23.903 -19.580 1.00 43.91 95 LYS A C 1
ATOM 785 O O . LYS A 1 95 ? 6.431 22.913 -20.129 1.00 43.91 95 LYS A O 1
ATOM 790 N N . THR A 1 96 ? 6.485 25.133 -19.871 1.00 43.66 96 THR A N 1
ATOM 791 C CA . THR A 1 96 ? 5.432 25.405 -20.867 1.00 43.66 96 THR A CA 1
ATOM 792 C C . THR A 1 96 ? 5.779 26.522 -21.852 1.00 43.66 96 THR A C 1
ATOM 794 O O . THR A 1 96 ? 4.904 27.264 -22.266 1.00 43.66 96 THR A O 1
ATOM 797 N N . THR A 1 97 ? 7.024 26.602 -22.329 1.00 45.03 97 THR A N 1
ATOM 798 C CA . THR A 1 97 ? 7.337 27.300 -23.594 1.00 45.03 97 THR A CA 1
ATOM 799 C C . THR A 1 97 ? 8.541 26.670 -24.303 1.00 45.03 97 THR A C 1
ATOM 801 O O . THR A 1 97 ? 9.651 27.187 -24.309 1.00 45.03 97 THR A O 1
ATOM 804 N N . LYS A 1 98 ? 8.302 25.552 -24.992 1.00 40.12 98 LYS A N 1
ATOM 805 C CA . LYS A 1 98 ? 8.923 25.331 -26.306 1.00 40.12 98 LYS A CA 1
ATOM 806 C C . LYS A 1 98 ? 7.798 25.187 -27.323 1.00 40.12 98 LYS A C 1
ATOM 808 O O . LYS A 1 98 ? 7.290 24.096 -27.558 1.00 40.12 98 LYS A O 1
ATOM 813 N N . LYS A 1 99 ? 7.361 26.334 -27.843 1.00 40.53 99 LYS A N 1
ATOM 814 C CA . LYS A 1 99 ? 6.628 26.436 -29.104 1.00 40.53 99 LYS A CA 1
ATOM 815 C C . LYS A 1 99 ? 7.663 26.753 -30.183 1.00 40.53 99 LYS A C 1
ATOM 817 O O . LYS A 1 99 ? 8.313 27.782 -30.056 1.00 40.53 99 LYS A O 1
ATOM 822 N N . VAL A 1 100 ? 7.703 25.855 -31.171 1.00 39.94 100 VAL A N 1
ATOM 823 C CA . VAL A 1 100 ? 8.210 25.974 -32.554 1.00 39.94 100 VAL A CA 1
ATOM 824 C C . VAL A 1 100 ? 9.677 26.360 -32.709 1.00 39.94 100 VAL A C 1
ATOM 826 O O . VAL A 1 100 ? 10.029 27.530 -32.470 1.00 39.94 100 VAL A O 1
#

Sequence (100 aa):
MNSALFSEWYSKDFFPNVKKFREREGKTGKVLLILDIAPCHPPVEILNAVEDYFSVMYLPQNITALVQTMDQCVIEKFKREFIGNKFCGDYFWQKTTKKV

InterPro domains:
  IPR004875 DDE superfamily endonuclease domain [PF03184] (1-82)

Radius of gyration: 17.79 Å; Cα contacts (8 Å, |Δi|>4): 75; chains: 1; bounding box: 35×44×46 Å

Mean predicted aligned error: 10.74 Å

Solvent-accessible surface area (backbone atoms only — not comparable to full-atom values): 6311 Å² total; per-residue (Å²): 128,45,37,68,60,48,52,47,44,44,64,71,47,51,48,55,51,52,50,53,51,29,63,74,71,69,59,79,79,71,44,78,47,82,40,70,74,52,96,34,58,64,63,56,68,69,65,35,69,74,40,95,51,44,42,58,45,73,44,62,80,89,44,35,74,80,69,34,58,57,56,61,50,51,48,45,49,49,49,48,64,74,66,46,94,79,75,85,80,88,85,87,79,83,87,83,79,88,77,132

Nearest PDB structures (foldseek):
  5dp1-assembly1_A  TM=3.001E-01  e=1.161E+00  Moorena producens 3L
  2gzx-assembly2_B  TM=4.509E-01  e=6.505E+00  Sta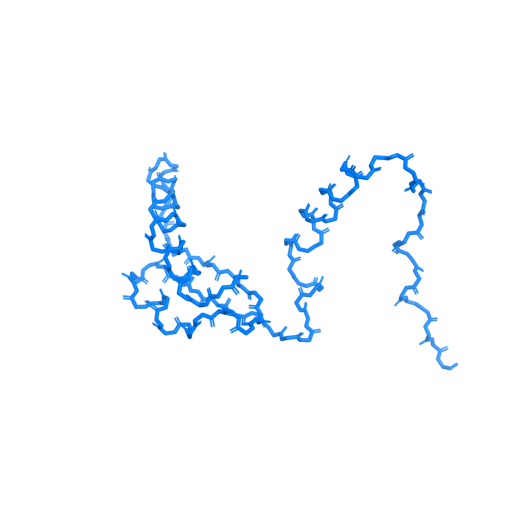phylococcus aureus subsp. aureus MW2
  5dov-assembly1_A  TM=3.439E-01  e=5.698E+00  Lyngbya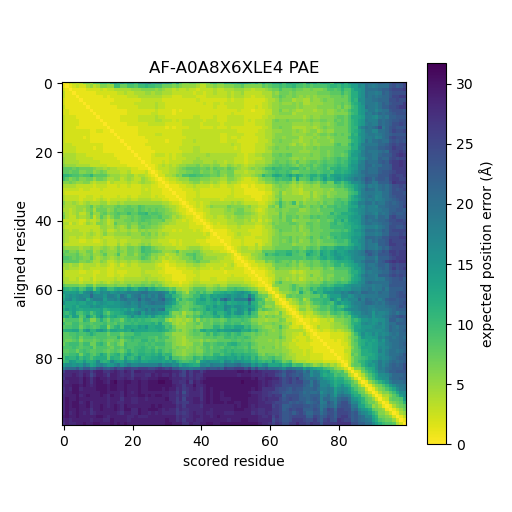 majuscula
  5dp2-assembly1_A  TM=2.895E-01  e=7.427E+00  Lyngbya majuscula

Secondary structure (DSSP, 8-state):
--HHHHHHHIIIIIHHHHHHHHHHTT--S-EEEEE---TTSPPHHHHHTS-TTEEEEEPPTTTHHHH-HIIIIIIHHHHHHHH-SS--S-SSSSSS----

Foldseek 3Di:
DAQVVVLCCLVPPVVVVVVVVCVVVVNDAAAEAEAEDDNRHDPQCSSCVPDVRYHYDYDDNVCCCVPDPCNVPVVVVVCDVVVDDPDDDDDPPDPPDPDD